Protein AF-A0A8J8PD06-F1 (afdb_monomer)

Foldseek 3Di:
DDPVVVVVVVVVVVVVVVVVVPPDPPLPPPDDPPDDQPPVCVVVVVVLSVVLVVLLVVLVVQLVVLLVVLVVLCPDDDPVSVVVSVVSNVVSVVSSVVSVVVSVVSSVVVVVVVVVSD

Organism: NCBI:txid2487750

Nearest PDB structures (foldseek):
  7o40-assembly1_F  TM=6.105E-01  e=8.587E+00  Synechocystis sp. PCC 6803 substr. Kazusa
  3fav-assembly2_D  TM=5.015E-01  e=6.349E+00  Mycobacterium tuberculosis H37Rv

Secondary structure (DSSP, 8-state):
--HHHHHHHHHHHHHHHHHHTT---S-------SS---TTTHHHHHHHHHHHHHHHHHHHHHHHHHHHHHHHHHHSSSHHHHHHHHHHHHHHHHHHHHHHHHHHHHHHHHHHHHHH--

Mean predicted aligned error: 15.0 Å

Radius of gyration: 20.74 Å; Cα contacts (8 Å, |Δi|>4): 48; chains: 1; bounding box: 44×28×62 Å

Solvent-accessible surface area (backbone atoms only — not comparable to full-atom values): 6815 Å² total; per-residue (Å²): 134,69,71,71,56,59,59,54,53,63,59,48,53,61,54,54,56,54,54,63,73,66,69,63,78,93,78,79,82,90,75,76,77,96,57,86,66,61,78,89,50,49,67,59,55,52,49,52,50,53,52,49,53,50,50,51,56,50,43,53,52,53,38,51,53,42,47,50,55,18,47,53,32,54,68,45,91,48,73,68,41,38,56,49,13,54,51,46,38,52,53,39,50,54,51,38,54,52,53,60,51,49,54,58,52,53,52,52,51,50,51,52,52,51,61,67,68,94

InterPro domains:
  IPR043993 Type IV secretion system pilin [PF18895] (46-109)

pLDDT: mean 70.3, std 15.75, range [40.47, 92.25]

Structure (mmCIF, N/CA/C/O backbone):
data_AF-A0A8J8PD06-F1
#
_entry.id   AF-A0A8J8PD06-F1
#
loop_
_atom_site.group_PDB
_atom_site.id
_atom_site.type_symbol
_atom_site.label_atom_id
_atom_site.label_alt_id
_atom_site.label_comp_id
_atom_site.label_asym_id
_atom_site.label_entity_id
_atom_site.label_seq_id
_atom_site.pdbx_PDB_ins_code
_atom_site.Cartn_x
_atom_site.Cartn_y
_atom_site.Cartn_z
_atom_site.occupancy
_atom_site.B_iso_or_equiv
_atom_site.auth_seq_id
_atom_site.auth_comp_id
_atom_site.auth_asym_id
_atom_site.auth_atom_id
_atom_site.pdbx_PDB_model_num
ATOM 1 N N . MET A 1 1 ? -16.470 -12.451 35.333 1.00 48.00 1 MET A N 1
ATOM 2 C CA . MET A 1 1 ? -15.618 -11.792 34.315 1.00 48.00 1 MET A CA 1
ATOM 3 C C . MET A 1 1 ? -15.665 -12.631 33.037 1.00 48.00 1 MET A C 1
ATOM 5 O O . MET A 1 1 ? -15.696 -13.848 33.126 1.00 48.00 1 MET A O 1
ATOM 9 N N . SER A 1 2 ? -15.891 -11.996 31.888 1.00 48.22 2 SER A N 1
ATOM 10 C CA . SER A 1 2 ? -16.771 -12.491 30.814 1.00 48.22 2 SER A CA 1
ATOM 11 C C . SER A 1 2 ? -16.150 -13.523 29.849 1.00 48.22 2 SER A C 1
ATOM 13 O O . SER A 1 2 ? -15.315 -13.181 29.014 1.00 48.22 2 SER A O 1
ATOM 15 N N . SER A 1 3 ? -16.665 -14.762 29.877 1.00 52.22 3 SER A N 1
ATOM 16 C CA . SER A 1 3 ? -16.400 -15.866 28.923 1.00 52.22 3 SER A CA 1
ATOM 17 C C . SER A 1 3 ? -16.537 -15.463 27.438 1.00 52.22 3 SER A C 1
ATOM 19 O O . SER A 1 3 ? -15.890 -16.033 26.557 1.00 52.22 3 SER A O 1
ATOM 21 N N . LYS A 1 4 ? -17.319 -14.412 27.148 1.00 52.03 4 LYS A N 1
ATOM 22 C CA . LYS A 1 4 ? -17.542 -13.887 25.791 1.00 52.03 4 LYS A CA 1
ATOM 23 C C . LYS A 1 4 ? -16.282 -13.279 25.156 1.00 52.03 4 LYS A C 1
ATOM 25 O O . LYS A 1 4 ? -16.177 -13.274 23.932 1.00 52.03 4 LYS A O 1
ATOM 30 N N . ILE A 1 5 ? -15.335 -12.788 25.960 1.00 57.78 5 ILE A N 1
ATOM 31 C CA . ILE A 1 5 ? -14.092 -12.159 25.476 1.00 57.78 5 ILE A CA 1
ATOM 32 C C . ILE A 1 5 ? -13.104 -13.235 25.007 1.00 57.78 5 ILE A C 1
ATOM 34 O O . ILE A 1 5 ? -12.550 -13.129 23.917 1.00 57.78 5 ILE A O 1
ATOM 38 N N . VAL A 1 6 ? -12.977 -14.328 25.766 1.00 54.78 6 VAL A N 1
ATOM 39 C CA . VAL A 1 6 ? -12.070 -15.448 25.454 1.00 54.78 6 VAL A CA 1
ATOM 40 C C . VAL A 1 6 ? -12.454 -16.127 24.134 1.00 54.78 6 VAL A C 1
ATOM 42 O O . VAL A 1 6 ? -11.587 -16.417 23.313 1.00 54.78 6 VAL A O 1
ATOM 45 N N . ARG A 1 7 ? -13.760 -16.290 23.864 1.00 52.84 7 ARG A N 1
ATOM 46 C CA . ARG A 1 7 ? -14.245 -16.850 22.589 1.00 52.84 7 ARG A CA 1
ATOM 47 C C . ARG A 1 7 ? -13.913 -15.985 21.370 1.00 52.84 7 ARG A C 1
ATOM 49 O O . ARG A 1 7 ? -13.621 -16.544 20.322 1.00 52.84 7 ARG A O 1
ATOM 56 N N . ARG A 1 8 ? -13.935 -14.649 21.489 1.00 52.84 8 ARG A N 1
ATOM 57 C CA . ARG A 1 8 ? -13.611 -13.747 20.363 1.00 52.84 8 ARG A CA 1
ATOM 58 C C . ARG A 1 8 ? -12.113 -13.697 20.064 1.00 52.84 8 ARG A C 1
ATOM 60 O O . ARG A 1 8 ? -11.730 -13.608 18.901 1.00 52.84 8 ARG A O 1
ATOM 67 N N . VAL A 1 9 ? -11.274 -13.795 21.096 1.00 54.09 9 VAL A N 1
ATOM 68 C CA . VAL A 1 9 ? -9.811 -13.857 20.939 1.00 54.09 9 VAL A CA 1
ATOM 69 C C . VAL A 1 9 ? -9.391 -15.187 20.299 1.00 54.09 9 VAL A C 1
ATOM 71 O O . VAL A 1 9 ? -8.572 -15.192 19.382 1.00 54.09 9 VAL A O 1
ATOM 74 N N . ALA A 1 10 ? -10.026 -16.297 20.692 1.00 53.28 10 ALA A N 1
ATOM 75 C CA . ALA A 1 10 ? -9.758 -17.618 20.122 1.00 53.28 10 ALA A CA 1
ATOM 76 C C . ALA A 1 10 ? -10.119 -17.731 18.629 1.00 53.28 10 ALA A C 1
ATOM 78 O O . ALA A 1 10 ? -9.475 -18.490 17.917 1.00 53.28 10 ALA A O 1
ATOM 79 N N . THR A 1 11 ? -11.099 -16.967 18.129 1.00 55.00 11 THR A N 1
ATOM 80 C CA . THR A 1 11 ? -11.441 -16.934 16.691 1.00 55.00 11 THR A CA 1
ATOM 81 C C . THR A 1 11 ? -10.579 -15.973 15.871 1.00 55.00 11 THR A C 1
ATOM 83 O O . THR A 1 11 ? -10.434 -16.167 14.669 1.00 55.00 11 THR A O 1
ATOM 86 N N . LEU A 1 12 ? -9.984 -14.949 16.495 1.00 53.16 12 LEU A N 1
ATOM 87 C CA . LEU A 1 12 ? -9.071 -14.016 15.818 1.00 53.16 12 LEU A CA 1
ATOM 88 C C . LEU A 1 12 ? -7.666 -14.605 15.633 1.00 53.16 12 LEU A C 1
ATOM 90 O O . LEU A 1 12 ? -6.998 -14.299 14.649 1.00 53.16 12 LEU A O 1
ATOM 94 N N . SER A 1 13 ? -7.238 -15.482 16.543 1.00 53.69 13 SER A N 1
ATOM 95 C CA . SER A 1 13 ? -5.926 -16.134 16.488 1.00 53.69 13 SER A CA 1
ATOM 96 C C . SER A 1 13 ? -5.699 -17.010 15.235 1.00 53.69 13 SER A C 1
ATOM 98 O O . SER A 1 13 ? -4.671 -16.816 14.584 1.00 53.69 13 SER A O 1
ATOM 100 N N . PRO A 1 14 ? -6.629 -17.888 14.792 1.00 56.16 14 PRO A N 1
ATOM 101 C CA . PRO A 1 14 ? -6.439 -18.649 13.555 1.00 56.16 14 PRO A CA 1
ATOM 102 C C . PRO A 1 14 ? -6.606 -17.786 12.295 1.00 56.16 14 PRO A C 1
ATOM 104 O O . PRO A 1 14 ? -5.989 -18.079 11.273 1.00 56.16 14 PRO A O 1
ATOM 107 N N . ALA A 1 15 ? -7.39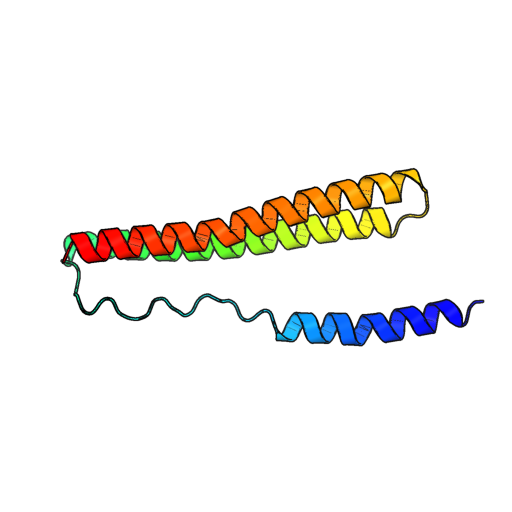6 -16.707 12.351 1.00 55.81 15 ALA A N 1
ATOM 108 C CA . ALA A 1 15 ? -7.555 -15.777 11.229 1.00 55.81 15 ALA A CA 1
ATOM 109 C C . ALA A 1 15 ? -6.267 -14.975 10.971 1.00 55.81 15 ALA A C 1
ATOM 111 O O . ALA A 1 15 ? -5.870 -14.777 9.828 1.00 55.81 15 ALA A O 1
ATOM 112 N N . LEU A 1 16 ? -5.564 -14.565 12.030 1.00 55.69 16 LEU A N 1
ATOM 113 C CA . LEU A 1 16 ? -4.293 -13.852 11.900 1.00 55.69 16 LEU A CA 1
ATOM 114 C C . LEU A 1 16 ? -3.152 -14.787 11.455 1.00 55.69 16 LEU A C 1
ATOM 116 O O . LEU A 1 16 ? -2.312 -14.392 10.649 1.00 55.69 1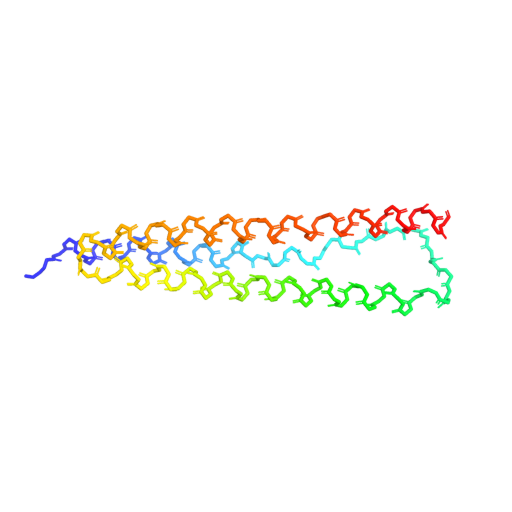6 LEU A O 1
ATOM 120 N N . ALA A 1 17 ? -3.166 -16.046 11.911 1.00 53.41 17 ALA A N 1
ATOM 121 C CA . ALA A 1 17 ? -2.208 -17.067 11.481 1.00 53.41 17 ALA A CA 1
ATOM 122 C C . ALA A 1 17 ? -2.387 -17.478 10.006 1.00 53.41 17 ALA A C 1
ATOM 124 O O . ALA A 1 17 ? -1.404 -17.738 9.317 1.00 53.41 17 ALA A O 1
ATOM 125 N N . SER A 1 18 ? -3.625 -17.491 9.498 1.00 53.78 18 SER A N 1
ATOM 126 C CA . SER A 1 18 ? -3.902 -17.784 8.083 1.00 53.78 18 SER A CA 1
ATOM 127 C C . SER A 1 18 ? -3.559 -16.617 7.153 1.00 53.78 18 SER A C 1
ATOM 129 O O . SER A 1 18 ? -3.107 -16.859 6.039 1.00 53.78 18 SER A O 1
ATOM 131 N N . VAL A 1 19 ? -3.667 -15.362 7.609 1.00 54.19 19 VAL A N 1
ATOM 132 C CA . VAL A 1 19 ? -3.225 -14.192 6.824 1.00 54.19 19 VAL A CA 1
ATOM 133 C C . VAL A 1 19 ? -1.699 -14.143 6.678 1.00 54.19 19 VAL A C 1
ATOM 135 O O . VAL A 1 19 ? -1.217 -13.796 5.603 1.00 54.19 19 VAL A O 1
ATOM 138 N N . LEU A 1 20 ? -0.925 -14.553 7.694 1.00 55.81 20 LEU A N 1
ATOM 139 C CA . LEU A 1 20 ? 0.543 -14.586 7.590 1.00 55.81 20 LEU A CA 1
ATOM 140 C C . LEU A 1 20 ? 1.065 -15.596 6.552 1.00 55.81 20 LEU A C 1
ATOM 142 O O . LEU A 1 20 ? 2.131 -15.375 5.987 1.00 55.81 20 LEU A O 1
ATOM 146 N N . LEU A 1 21 ? 0.325 -16.675 6.275 1.00 50.44 21 LEU A N 1
ATOM 147 C CA . LEU A 1 21 ? 0.732 -17.704 5.307 1.00 50.44 21 LEU A CA 1
ATOM 148 C C . LEU A 1 21 ? 0.451 -17.325 3.840 1.00 50.44 21 LEU A C 1
ATOM 150 O O . LEU A 1 21 ? 0.953 -17.997 2.943 1.00 50.44 21 LEU A O 1
ATOM 154 N N . ILE A 1 22 ? -0.324 -16.262 3.583 1.00 52.75 22 ILE A N 1
ATOM 155 C CA . ILE A 1 22 ? -0.699 -15.824 2.222 1.00 52.75 22 ILE A CA 1
ATOM 156 C C . ILE A 1 22 ? 0.136 -14.616 1.760 1.00 52.75 22 ILE A C 1
ATOM 158 O O . ILE A 1 22 ? 0.155 -14.297 0.574 1.00 52.75 22 ILE A O 1
ATOM 162 N N . VAL A 1 23 ? 0.899 -13.971 2.653 1.00 49.50 23 VAL A N 1
ATOM 163 C CA . VAL A 1 23 ? 1.877 -12.938 2.264 1.00 49.50 23 VAL A CA 1
ATOM 164 C C . VAL A 1 23 ? 3.140 -13.619 1.737 1.00 49.50 23 VAL A C 1
ATOM 166 O O . VAL A 1 23 ? 4.219 -13.539 2.319 1.00 49.50 23 VAL A O 1
ATOM 169 N N . GLN A 1 24 ? 3.011 -14.323 0.616 1.00 50.06 24 GLN A N 1
ATOM 170 C CA . GLN A 1 24 ? 4.163 -14.498 -0.252 1.00 50.06 24 GLN A CA 1
ATOM 171 C C . GLN A 1 24 ? 4.503 -13.108 -0.805 1.00 50.06 24 GLN A C 1
ATOM 173 O O . GLN A 1 24 ? 3.598 -12.409 -1.278 1.00 50.06 24 GLN A O 1
ATOM 178 N N . PRO A 1 25 ? 5.769 -12.664 -0.742 1.00 49.06 25 PRO A N 1
ATOM 179 C CA . PRO A 1 25 ? 6.166 -11.498 -1.499 1.00 49.06 25 PRO A CA 1
ATOM 180 C C . PRO A 1 25 ? 5.956 -11.874 -2.966 1.00 49.06 25 PRO A C 1
ATOM 182 O O . PRO A 1 25 ? 6.617 -12.771 -3.489 1.00 49.06 25 PRO A O 1
ATOM 185 N N . VAL A 1 26 ? 5.012 -11.215 -3.635 1.00 50.69 26 VAL A N 1
ATOM 186 C CA . VAL A 1 26 ? 4.936 -11.203 -5.100 1.00 50.69 26 VAL A CA 1
ATOM 187 C C . VAL A 1 26 ? 6.126 -10.369 -5.584 1.00 50.69 26 VAL A C 1
ATOM 189 O O . VAL A 1 26 ? 5.986 -9.230 -6.007 1.00 50.69 26 VAL A O 1
ATOM 192 N N . ALA A 1 27 ? 7.321 -10.920 -5.399 1.00 49.72 27 ALA A N 1
ATOM 193 C CA . ALA A 1 27 ? 8.614 -10.347 -5.750 1.00 49.72 27 ALA A CA 1
ATOM 194 C C . ALA A 1 27 ? 9.385 -11.287 -6.694 1.00 49.72 27 ALA A C 1
ATOM 196 O O . ALA A 1 27 ? 10.592 -11.172 -6.841 1.00 49.72 27 ALA A O 1
ATOM 197 N N . ALA A 1 28 ? 8.707 -12.250 -7.327 1.00 41.09 28 ALA A N 1
ATOM 198 C CA . ALA A 1 28 ? 9.365 -13.290 -8.117 1.00 41.09 28 ALA A CA 1
ATOM 199 C C . ALA A 1 28 ? 8.621 -13.618 -9.421 1.00 41.09 28 ALA A C 1
ATOM 201 O O . ALA A 1 28 ? 8.408 -14.782 -9.744 1.00 41.09 28 ALA A O 1
ATOM 202 N N . ALA A 1 29 ? 8.221 -12.596 -10.180 1.00 40.47 29 ALA A N 1
ATOM 203 C CA . ALA A 1 29 ? 7.750 -12.773 -11.558 1.00 40.47 29 ALA A CA 1
ATOM 204 C C . ALA A 1 29 ? 8.386 -11.755 -12.523 1.00 40.47 29 ALA A C 1
ATOM 206 O O . ALA A 1 29 ? 7.734 -11.247 -13.427 1.00 40.47 29 ALA A O 1
ATOM 207 N N . HIS A 1 30 ? 9.676 -11.463 -12.337 1.00 43.62 30 HIS A N 1
ATOM 208 C CA . HIS A 1 30 ? 10.506 -10.797 -13.344 1.00 43.62 30 HIS A CA 1
ATOM 209 C C . HIS A 1 30 ? 11.222 -11.879 -14.167 1.00 43.62 30 HIS A C 1
ATOM 211 O O . HIS A 1 30 ? 12.439 -12.024 -14.103 1.00 43.62 30 HIS A O 1
ATOM 217 N N . SER A 1 31 ? 10.464 -12.721 -14.868 1.00 46.81 31 SER A N 1
ATOM 218 C CA . SER A 1 31 ? 11.029 -13.753 -15.742 1.00 46.81 31 SER A CA 1
ATOM 219 C C . SER A 1 31 ? 10.871 -13.340 -17.201 1.00 46.81 31 SER A C 1
ATOM 221 O O . SER A 1 31 ? 9.754 -13.192 -17.688 1.00 46.81 31 SER A O 1
ATOM 223 N N . SER A 1 32 ? 12.030 -13.201 -17.852 1.00 46.69 32 SER A N 1
ATOM 224 C CA . SER A 1 32 ? 12.283 -13.348 -19.291 1.00 46.69 32 SER A CA 1
ATOM 225 C C . SER A 1 32 ? 11.543 -12.401 -20.242 1.00 46.69 32 SER A C 1
ATOM 227 O O . SER A 1 32 ? 10.567 -12.783 -20.882 1.00 46.69 32 SER A O 1
ATOM 229 N N . LEU A 1 33 ? 12.108 -11.207 -20.455 1.00 47.84 33 LEU A N 1
ATOM 230 C CA . LEU A 1 33 ? 12.282 -10.773 -21.841 1.00 47.84 33 LEU A CA 1
ATOM 231 C C . LEU A 1 33 ? 13.508 -11.529 -22.377 1.00 47.84 33 LEU A C 1
ATOM 233 O O . LEU A 1 33 ? 14.608 -11.348 -21.861 1.00 47.84 33 LEU A O 1
ATOM 237 N N . ASP A 1 34 ? 13.303 -12.399 -23.369 1.00 47.34 34 ASP A N 1
ATOM 238 C CA . ASP A 1 34 ? 14.321 -13.162 -24.121 1.00 47.34 34 ASP A CA 1
ATOM 239 C C . ASP A 1 34 ? 15.186 -12.252 -25.016 1.00 47.34 34 ASP A C 1
ATOM 241 O O . ASP A 1 34 ? 15.477 -12.539 -26.177 1.00 47.34 34 ASP A O 1
ATOM 245 N N . CYS A 1 35 ? 15.573 -11.089 -24.505 1.00 57.41 35 CYS A N 1
ATOM 246 C CA . CYS A 1 35 ? 16.411 -10.150 -25.217 1.00 57.41 35 CYS A CA 1
ATOM 247 C C . CYS A 1 35 ? 17.424 -9.577 -24.231 1.00 57.41 35 CYS A C 1
ATOM 249 O O . CYS A 1 35 ? 17.068 -8.900 -23.269 1.00 57.41 35 CYS A O 1
ATOM 251 N N . THR A 1 36 ? 18.695 -9.903 -24.449 1.00 57.19 36 THR A N 1
ATOM 252 C CA . THR A 1 36 ? 19.828 -9.359 -23.701 1.00 57.19 36 THR A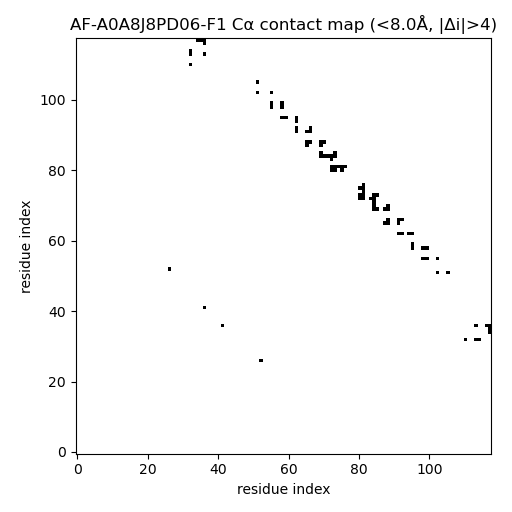 CA 1
ATOM 253 C C . THR A 1 36 ? 19.962 -7.869 -24.016 1.00 57.19 36 THR A C 1
ATOM 255 O O . THR A 1 36 ? 20.366 -7.543 -25.136 1.00 57.19 36 THR A O 1
ATOM 258 N N . PRO A 1 37 ? 19.639 -6.954 -23.080 1.00 56.31 37 PRO A N 1
ATOM 259 C CA . PRO A 1 37 ? 19.893 -5.538 -23.290 1.00 56.31 37 PRO A CA 1
ATOM 260 C C . PRO A 1 37 ? 21.408 -5.310 -23.437 1.00 56.31 37 PRO A C 1
ATOM 262 O O . PRO A 1 37 ? 22.192 -6.013 -22.795 1.00 56.31 37 PRO A O 1
ATOM 265 N N . PRO A 1 38 ? 21.845 -4.335 -24.251 1.00 58.56 38 PRO A N 1
ATOM 266 C CA . PRO A 1 38 ? 23.262 -4.030 -24.423 1.00 58.56 38 PRO A CA 1
ATOM 267 C C . PRO A 1 38 ? 23.923 -3.691 -23.075 1.00 58.56 38 PRO A C 1
ATOM 269 O O . PRO A 1 38 ? 23.356 -2.952 -22.263 1.00 58.56 38 PRO A O 1
ATOM 272 N N . ASP A 1 39 ? 25.139 -4.207 -22.851 1.00 58.97 39 ASP A N 1
ATOM 273 C CA . ASP A 1 39 ? 25.866 -4.186 -21.564 1.00 58.97 39 ASP A CA 1
ATOM 274 C C . ASP A 1 39 ? 25.996 -2.792 -20.926 1.00 58.97 39 ASP A C 1
ATOM 276 O O . ASP A 1 39 ? 26.129 -2.655 -19.709 1.00 58.97 39 ASP A O 1
ATOM 280 N N . SER A 1 40 ? 25.901 -1.736 -21.734 1.00 61.25 40 SER A N 1
ATOM 281 C CA . SER A 1 40 ? 25.950 -0.339 -21.298 1.00 61.25 40 SER A CA 1
ATOM 282 C C . SER A 1 40 ? 24.737 0.103 -20.465 1.00 61.25 40 SER A C 1
ATOM 284 O O . SER A 1 40 ? 24.851 1.064 -19.705 1.00 61.25 40 SER A O 1
ATOM 286 N N . LEU A 1 41 ? 23.582 -0.565 -20.587 1.00 62.09 41 LEU A N 1
ATOM 287 C CA . LEU A 1 41 ? 22.355 -0.240 -19.839 1.00 62.09 41 LEU A CA 1
ATOM 288 C C . LEU A 1 41 ? 22.091 -1.188 -18.660 1.00 62.09 41 LEU A C 1
ATOM 290 O O . LEU A 1 41 ? 21.333 -0.839 -17.755 1.00 62.09 41 LEU A O 1
ATOM 294 N N . SER A 1 42 ? 22.772 -2.336 -18.612 1.00 67.19 42 SER A N 1
ATOM 295 C CA . SER A 1 42 ? 22.682 -3.327 -17.531 1.00 67.19 42 SER A CA 1
ATOM 296 C C . SER A 1 42 ? 22.762 -2.743 -16.101 1.00 67.19 42 SER A C 1
ATOM 298 O O . SER A 1 42 ? 21.890 -3.061 -15.286 1.00 67.19 42 SER A O 1
ATOM 300 N N . PRO A 1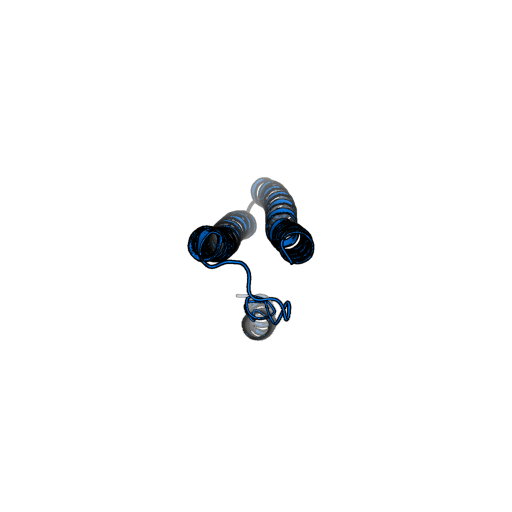 43 ? 23.697 -1.825 -15.760 1.00 72.88 43 PRO A N 1
ATOM 301 C CA . PRO A 1 43 ? 23.747 -1.258 -14.408 1.00 72.88 43 PRO A CA 1
ATOM 302 C C . PRO A 1 43 ? 22.527 -0.388 -14.072 1.00 72.88 43 PRO A C 1
ATOM 304 O O . PRO A 1 43 ? 22.107 -0.342 -12.918 1.00 72.88 43 PRO A O 1
ATOM 307 N N . LEU A 1 44 ? 21.925 0.271 -15.066 1.00 70.44 44 LEU A N 1
ATOM 308 C CA . LEU A 1 44 ? 20.753 1.124 -14.872 1.00 70.44 44 LEU A CA 1
ATOM 309 C C . LEU A 1 44 ? 19.494 0.292 -14.595 1.00 70.44 44 LEU A C 1
ATOM 311 O O . LEU A 1 44 ? 18.726 0.627 -13.694 1.00 70.44 44 LEU A O 1
ATOM 315 N N . ILE A 1 45 ? 19.311 -0.817 -15.323 1.00 73.56 45 ILE A N 1
ATOM 316 C CA . ILE A 1 45 ? 18.210 -1.763 -15.081 1.00 73.56 45 ILE A CA 1
ATOM 317 C C . ILE A 1 45 ? 18.358 -2.413 -13.699 1.00 73.56 45 ILE A C 1
ATOM 319 O O . ILE A 1 45 ? 17.375 -2.537 -12.970 1.00 73.56 45 ILE A O 1
ATOM 323 N N . ASN A 1 46 ? 19.580 -2.779 -13.307 1.00 75.44 46 ASN A N 1
ATOM 324 C CA . ASN A 1 46 ? 19.838 -3.416 -12.016 1.00 75.44 46 ASN A CA 1
ATOM 325 C C . ASN A 1 46 ? 19.576 -2.459 -10.836 1.00 75.44 46 ASN A C 1
ATOM 327 O O . ASN A 1 46 ? 18.930 -2.827 -9.853 1.00 75.44 46 ASN A O 1
ATOM 331 N N . LEU A 1 47 ? 19.972 -1.187 -10.973 1.00 77.88 47 LEU A N 1
ATOM 332 C CA . LEU A 1 47 ? 19.598 -0.138 -10.020 1.00 77.88 47 LEU A CA 1
ATOM 333 C C . LEU A 1 47 ? 18.079 0.016 -9.928 1.00 77.88 47 LEU A C 1
ATOM 335 O O . LEU A 1 47 ? 17.540 0.068 -8.825 1.00 77.88 47 LEU A O 1
ATOM 339 N N . LEU A 1 48 ? 17.382 0.060 -11.066 1.00 75.56 48 LEU A N 1
ATOM 340 C CA . LEU A 1 48 ? 15.931 0.234 -11.103 1.00 75.56 48 LEU A CA 1
ATOM 341 C C . LEU A 1 48 ? 15.188 -0.944 -10.454 1.00 75.56 48 LEU A C 1
ATOM 343 O O . LEU A 1 48 ? 14.198 -0.731 -9.755 1.00 75.56 48 LEU A O 1
ATOM 347 N N . HIS A 1 49 ? 15.703 -2.164 -10.620 1.00 75.31 49 HIS A N 1
ATOM 348 C CA . HIS A 1 49 ? 15.205 -3.357 -9.937 1.00 75.31 49 HIS A CA 1
ATOM 349 C C . HIS A 1 49 ? 15.386 -3.253 -8.416 1.00 75.31 49 HIS A C 1
ATOM 351 O O . HIS A 1 49 ? 14.423 -3.400 -7.665 1.00 75.31 49 HIS A O 1
ATOM 357 N N . SER A 1 50 ? 16.591 -2.905 -7.957 1.00 80.12 50 SER A N 1
ATOM 358 C CA . SER A 1 50 ? 16.882 -2.740 -6.527 1.00 80.12 50 SER A CA 1
ATOM 359 C C . SER A 1 50 ? 16.066 -1.607 -5.882 1.00 80.12 50 SER A C 1
ATOM 361 O O . SER A 1 50 ? 15.558 -1.750 -4.770 1.00 80.12 50 SER A O 1
ATOM 363 N N . LEU A 1 51 ? 15.864 -0.494 -6.597 1.00 80.44 51 LEU A N 1
ATOM 364 C CA . LEU A 1 51 ? 14.982 0.604 -6.185 1.00 80.44 51 LEU A CA 1
ATOM 365 C C . LEU A 1 51 ? 13.516 0.154 -6.085 1.00 80.44 51 LEU A C 1
ATOM 367 O O . LEU A 1 51 ? 12.819 0.567 -5.156 1.00 80.44 51 LEU A O 1
ATOM 371 N N . GLY A 1 52 ? 13.057 -0.701 -7.003 1.00 79.31 52 GLY A N 1
ATOM 372 C CA . GLY A 1 52 ? 11.723 -1.304 -6.962 1.00 79.31 52 GLY A CA 1
ATOM 373 C C . GLY A 1 52 ? 11.521 -2.196 -5.735 1.00 79.31 52 GLY A C 1
ATOM 374 O O . GLY A 1 52 ? 10.536 -2.037 -5.010 1.00 79.31 52 GLY A O 1
ATOM 375 N N . GLU A 1 53 ? 12.482 -3.075 -5.444 1.00 79.81 53 GLU A N 1
ATOM 376 C CA . GLU A 1 53 ? 12.466 -3.918 -4.241 1.00 79.81 53 GLU A CA 1
ATOM 377 C C . GLU A 1 53 ? 12.475 -3.082 -2.955 1.00 79.81 53 GLU A C 1
ATOM 379 O O . GLU A 1 53 ? 11.684 -3.328 -2.038 1.00 79.81 53 GLU A O 1
ATOM 384 N N . LEU A 1 54 ? 13.321 -2.049 -2.899 1.00 82.88 54 LEU A N 1
ATOM 385 C CA . LEU A 1 54 ? 13.400 -1.151 -1.751 1.00 82.88 54 LEU A CA 1
ATOM 386 C C . LEU A 1 54 ? 12.085 -0.388 -1.543 1.00 82.88 54 LEU A C 1
ATOM 388 O O . LEU A 1 54 ? 11.615 -0.267 -0.410 1.00 82.88 54 LEU A O 1
ATOM 392 N N . ALA A 1 55 ? 11.461 0.089 -2.623 1.00 81.25 55 ALA A N 1
ATOM 393 C CA . ALA A 1 55 ? 10.171 0.769 -2.572 1.00 81.25 55 ALA A CA 1
ATOM 394 C C . ALA A 1 55 ? 9.044 -0.168 -2.110 1.00 81.25 55 ALA A C 1
ATOM 396 O O . ALA A 1 55 ? 8.191 0.246 -1.322 1.00 81.25 55 ALA A O 1
ATOM 397 N N . PHE A 1 56 ? 9.057 -1.435 -2.534 1.00 81.94 56 PHE A N 1
ATOM 398 C CA . PHE A 1 56 ? 8.103 -2.436 -2.059 1.00 81.94 56 PHE A CA 1
ATOM 399 C C . PHE A 1 56 ? 8.267 -2.698 -0.556 1.00 81.94 56 PHE A C 1
ATOM 401 O O . PHE A 1 56 ? 7.291 -2.647 0.198 1.00 81.94 56 PHE A O 1
ATOM 408 N N . LEU A 1 57 ? 9.503 -2.892 -0.092 1.00 86.12 57 LEU A N 1
ATOM 409 C CA . LEU A 1 57 ? 9.805 -3.117 1.323 1.00 86.12 57 LEU A CA 1
ATOM 410 C C . LEU A 1 57 ? 9.434 -1.900 2.193 1.00 86.12 57 LEU A C 1
ATOM 412 O O . LEU A 1 57 ? 8.845 -2.037 3.272 1.00 86.12 57 LEU A O 1
ATOM 416 N N . ALA A 1 58 ? 9.709 -0.692 1.699 1.00 84.94 58 ALA A N 1
ATOM 417 C CA . ALA A 1 58 ? 9.291 0.556 2.329 1.00 84.94 58 ALA A CA 1
ATOM 418 C C . ALA A 1 58 ? 7.756 0.689 2.369 1.00 84.94 58 ALA A C 1
ATOM 420 O O . ALA A 1 58 ? 7.192 1.036 3.405 1.00 84.94 58 ALA A O 1
ATOM 421 N N . GLY A 1 59 ? 7.057 0.347 1.285 1.00 84.31 59 GLY A N 1
ATOM 422 C CA . GLY A 1 59 ? 5.594 0.389 1.224 1.00 84.31 59 GLY A CA 1
ATOM 423 C C . GLY A 1 59 ? 4.929 -0.548 2.236 1.00 84.31 59 GLY A C 1
ATOM 424 O O . GLY A 1 59 ? 4.012 -0.138 2.954 1.00 84.31 59 GLY A O 1
ATOM 425 N N . VAL A 1 60 ? 5.428 -1.782 2.360 1.00 86.44 60 VAL A N 1
ATOM 426 C CA . VAL A 1 60 ? 4.926 -2.761 3.341 1.00 86.44 60 VAL A CA 1
ATOM 427 C C . VAL A 1 60 ? 5.200 -2.299 4.778 1.00 86.44 60 VAL A C 1
ATOM 429 O O . VAL A 1 60 ? 4.316 -2.384 5.635 1.00 86.44 60 VAL A O 1
ATOM 432 N N . SER A 1 61 ? 6.387 -1.755 5.062 1.00 89.06 61 SER A N 1
ATOM 433 C CA . SER A 1 61 ? 6.712 -1.260 6.409 1.00 89.06 61 SER A CA 1
ATOM 434 C C . SER A 1 61 ? 5.871 -0.039 6.813 1.00 89.06 61 SER A C 1
ATOM 436 O O . SER A 1 61 ? 5.329 -0.007 7.918 1.00 89.06 61 SER A O 1
ATOM 438 N N . ILE A 1 62 ? 5.644 0.918 5.909 1.00 89.38 62 ILE A N 1
ATOM 439 C CA . ILE A 1 62 ? 4.753 2.062 6.167 1.00 89.38 62 ILE A CA 1
ATOM 440 C C . ILE A 1 62 ? 3.307 1.588 6.378 1.00 89.38 62 ILE A C 1
ATOM 442 O O . ILE A 1 62 ? 2.622 2.065 7.287 1.00 89.38 62 ILE A O 1
ATOM 446 N N . GLY A 1 63 ? 2.850 0.611 5.590 1.00 88.38 63 GLY A N 1
ATOM 447 C CA . GLY A 1 63 ? 1.527 0.013 5.746 1.00 88.38 63 GLY A CA 1
ATOM 448 C C . GLY A 1 63 ? 1.328 -0.651 7.107 1.00 88.38 63 GLY A C 1
ATOM 449 O O . GLY A 1 63 ? 0.326 -0.392 7.775 1.00 88.38 63 GLY A O 1
ATOM 450 N N . THR A 1 64 ? 2.292 -1.460 7.556 1.00 90.06 64 THR A N 1
ATOM 451 C CA . THR A 1 64 ? 2.209 -2.134 8.863 1.00 90.06 64 THR A CA 1
ATOM 452 C C . THR A 1 64 ? 2.172 -1.135 10.017 1.00 90.06 64 THR A C 1
ATOM 454 O O . THR A 1 64 ? 1.310 -1.261 10.886 1.00 90.06 64 THR A O 1
ATOM 457 N N . ILE A 1 65 ? 3.006 -0.090 9.996 1.00 92.19 65 ILE A N 1
ATOM 458 C CA . ILE A 1 65 ? 2.989 0.977 11.012 1.00 92.19 65 ILE A CA 1
ATOM 459 C C . ILE A 1 65 ? 1.652 1.733 10.996 1.00 92.19 65 ILE A C 1
ATOM 461 O O . ILE A 1 65 ? 1.063 1.983 12.054 1.00 92.19 65 I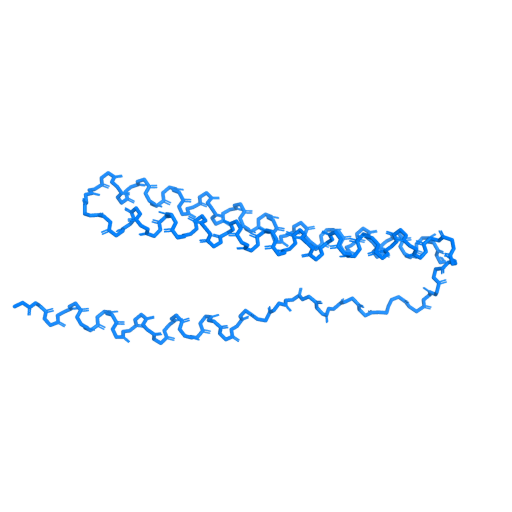LE A O 1
ATOM 465 N N . GLY A 1 66 ? 1.126 2.059 9.812 1.00 89.25 66 GLY A N 1
ATOM 466 C CA . GLY A 1 66 ? -0.167 2.731 9.671 1.00 89.25 66 GLY A CA 1
ATOM 467 C C . GLY A 1 66 ? -1.323 1.904 10.245 1.00 89.25 66 GLY A C 1
ATOM 468 O O . GLY A 1 66 ? -2.150 2.424 11.001 1.00 89.25 66 GLY A O 1
ATOM 469 N N . PHE A 1 67 ? -1.353 0.601 9.952 1.00 88.81 67 PHE A N 1
ATOM 470 C CA . PHE A 1 67 ? -2.366 -0.312 10.486 1.00 88.81 67 PHE A CA 1
ATOM 471 C C . PHE A 1 67 ? -2.224 -0.535 11.989 1.00 88.81 67 PHE A C 1
ATOM 473 O O . PHE A 1 67 ? -3.234 -0.608 12.688 1.00 88.81 67 PHE A O 1
ATOM 480 N N . LEU A 1 68 ? -0.996 -0.588 12.501 1.00 92.25 68 LEU A N 1
ATOM 481 C CA . LEU A 1 68 ? -0.727 -0.737 13.928 1.00 92.25 68 LEU A CA 1
ATOM 482 C C . LEU A 1 68 ? -1.207 0.497 14.701 1.00 92.25 68 LEU A C 1
ATOM 484 O O . LEU A 1 68 ? -1.892 0.368 15.715 1.00 92.25 68 LEU A O 1
ATOM 488 N N . THR A 1 69 ? -0.966 1.692 14.157 1.00 88.56 69 THR A N 1
ATOM 489 C CA . THR A 1 69 ? -1.461 2.954 14.727 1.00 88.56 69 THR A CA 1
ATOM 490 C C . THR A 1 69 ? -2.993 2.998 14.736 1.00 88.56 69 THR A C 1
ATOM 492 O O . THR A 1 69 ? -3.604 3.325 15.755 1.00 88.56 69 THR A O 1
ATOM 495 N N . ALA A 1 70 ? -3.641 2.605 13.633 1.00 87.88 70 ALA A N 1
ATOM 496 C CA . ALA A 1 70 ? -5.100 2.515 13.560 1.00 87.88 70 ALA A CA 1
ATOM 497 C C . ALA A 1 70 ? -5.677 1.469 14.533 1.00 87.88 70 ALA A C 1
ATOM 499 O O . ALA A 1 70 ? -6.715 1.710 15.152 1.00 87.88 70 ALA A O 1
ATOM 500 N N . GLY A 1 71 ? -4.989 0.336 14.696 1.00 87.00 71 GLY A N 1
ATOM 501 C CA . GLY A 1 71 ? -5.340 -0.723 15.639 1.00 87.00 71 GLY A CA 1
ATOM 502 C C . GLY A 1 71 ? -5.303 -0.247 17.090 1.00 87.00 71 GLY A C 1
ATOM 503 O O . GLY A 1 71 ? -6.255 -0.495 17.828 1.00 87.00 71 GLY A O 1
ATOM 504 N N . ILE A 1 72 ? -4.273 0.512 17.479 1.00 89.31 72 ILE A N 1
ATOM 505 C CA . ILE A 1 72 ? -4.178 1.113 18.820 1.00 89.31 72 ILE A CA 1
ATOM 506 C C . ILE A 1 72 ? -5.357 2.064 19.070 1.00 89.31 72 ILE A C 1
ATOM 508 O O . ILE A 1 72 ? -6.019 1.957 20.102 1.00 89.31 72 ILE A O 1
ATOM 512 N N . PHE A 1 73 ? -5.688 2.936 18.112 1.00 86.50 73 PHE A N 1
ATOM 513 C CA . PHE A 1 73 ? -6.841 3.840 18.236 1.00 86.50 73 PHE A CA 1
ATOM 514 C C . PHE A 1 73 ? -8.186 3.111 18.354 1.00 86.50 73 PHE A C 1
ATOM 516 O O . PHE A 1 73 ? -9.106 3.628 18.982 1.00 86.50 73 PHE A O 1
ATOM 523 N N . LEU A 1 74 ? -8.305 1.920 17.765 1.00 84.81 74 LEU A N 1
ATOM 524 C CA . LEU A 1 74 ? -9.496 1.073 17.868 1.00 84.81 74 LEU A CA 1
A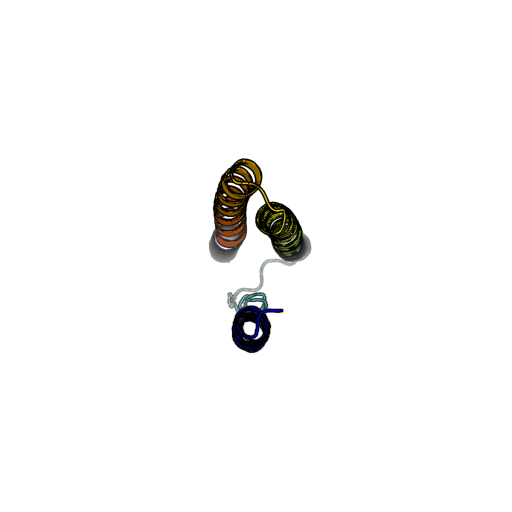TOM 525 C C . LEU A 1 74 ? -9.561 0.306 19.199 1.00 84.81 74 LEU A C 1
ATOM 527 O O . LEU A 1 74 ? -10.649 -0.060 19.642 1.00 84.81 74 LEU A O 1
ATOM 531 N N . MET A 1 75 ? -8.410 0.048 19.822 1.00 84.00 75 MET A N 1
ATOM 532 C CA . MET A 1 75 ? -8.299 -0.681 21.084 1.00 84.00 75 MET A CA 1
ATOM 533 C C . MET A 1 75 ? -8.522 0.221 22.308 1.00 84.00 75 MET A C 1
ATOM 535 O O . MET A 1 75 ? -8.939 -0.276 23.355 1.00 84.00 75 MET A O 1
ATOM 539 N N . LEU A 1 76 ? -8.294 1.537 22.185 1.00 86.81 76 LEU A N 1
ATOM 540 C CA . LEU A 1 76 ? -8.632 2.491 23.241 1.00 86.81 76 LEU A CA 1
ATOM 541 C C . LEU A 1 76 ? -10.160 2.628 23.407 1.00 86.81 76 LEU A C 1
ATOM 543 O O . LEU A 1 76 ? -10.870 2.865 22.427 1.00 86.81 76 LEU A O 1
ATOM 547 N N . PRO A 1 77 ? -10.684 2.541 24.644 1.00 72.62 77 PRO A N 1
ATOM 548 C CA . PRO A 1 77 ? -12.098 2.762 24.903 1.00 72.62 77 PRO A CA 1
ATOM 549 C C . PRO A 1 77 ? -12.459 4.245 24.726 1.00 72.62 77 PRO A C 1
ATOM 551 O O . PRO A 1 77 ? -11.857 5.127 25.334 1.00 72.62 77 PRO A O 1
ATOM 554 N N . GLY A 1 78 ? -13.475 4.515 23.907 1.00 81.81 78 GLY A N 1
ATOM 555 C CA . GLY A 1 78 ? -14.076 5.839 23.730 1.00 81.81 78 GLY A CA 1
ATOM 556 C C . GLY A 1 78 ? -14.567 6.052 22.301 1.00 81.81 78 GLY A C 1
ATOM 557 O O . GLY A 1 78 ? -13.842 5.786 21.344 1.00 81.81 78 GLY A O 1
ATOM 558 N N . GLU A 1 79 ? -15.802 6.535 22.156 1.00 82.06 79 GLU A N 1
ATOM 559 C CA . GLU A 1 79 ? -16.492 6.631 20.862 1.00 82.06 79 GLU A CA 1
ATOM 560 C C . GLU A 1 79 ? -15.706 7.463 19.834 1.00 82.06 79 GLU A C 1
ATOM 562 O O . GLU A 1 79 ? -15.549 7.049 18.679 1.00 82.06 79 GLU A O 1
ATOM 567 N N . ASP A 1 80 ? -15.107 8.571 20.276 1.00 84.25 80 ASP A N 1
ATOM 568 C CA . ASP A 1 80 ? -14.289 9.444 19.434 1.00 84.25 80 ASP A CA 1
ATOM 569 C C . ASP A 1 80 ? -12.991 8.782 18.955 1.00 84.25 80 ASP A C 1
ATOM 571 O O . ASP A 1 80 ? -12.598 8.969 17.799 1.00 84.25 80 ASP A O 1
ATOM 575 N N . TRP A 1 81 ? -12.350 7.964 19.796 1.00 82.38 81 TRP A N 1
ATOM 576 C CA . TRP A 1 81 ? -11.132 7.229 19.439 1.00 82.38 81 TRP A CA 1
ATOM 577 C C . TRP A 1 81 ? -11.430 6.142 18.411 1.00 82.38 81 TRP A C 1
ATOM 579 O O . TRP A 1 81 ? -10.738 6.057 17.397 1.00 82.38 81 TRP A O 1
ATOM 589 N N . THR A 1 82 ? -12.539 5.415 18.571 1.00 84.44 82 THR A N 1
ATOM 590 C CA . THR A 1 82 ? -13.020 4.468 17.553 1.00 84.44 82 THR A CA 1
ATOM 591 C C . THR A 1 82 ? -13.394 5.144 16.235 1.00 84.44 82 THR A C 1
ATOM 593 O O . THR A 1 82 ? -13.100 4.601 15.164 1.00 84.44 82 THR A O 1
ATOM 596 N N . ARG A 1 83 ? -14.022 6.330 16.270 1.00 86.19 83 ARG A N 1
ATOM 597 C CA . ARG A 1 83 ? -14.380 7.080 15.052 1.00 86.19 83 ARG A CA 1
ATOM 598 C C . ARG A 1 83 ? -13.129 7.544 14.307 1.00 86.19 83 ARG A C 1
ATOM 600 O O . ARG A 1 83 ? -13.047 7.384 13.088 1.00 86.19 83 ARG A O 1
ATOM 607 N N . ARG A 1 84 ? -12.130 8.046 15.039 1.00 85.69 84 ARG A N 1
ATOM 608 C CA . ARG A 1 84 ? -10.826 8.442 14.487 1.00 85.69 84 ARG A CA 1
ATOM 609 C C . ARG A 1 84 ? -10.032 7.243 13.968 1.00 85.69 84 ARG A C 1
ATOM 611 O O . ARG A 1 84 ? -9.535 7.303 12.848 1.00 85.69 84 ARG A O 1
ATOM 618 N N . GLY A 1 85 ? -9.993 6.137 14.711 1.00 83.75 85 GLY A N 1
ATOM 619 C CA . GLY A 1 85 ? -9.314 4.901 14.313 1.00 83.75 85 GLY A CA 1
ATOM 620 C C . GLY A 1 85 ? -9.852 4.323 13.003 1.00 83.75 85 GLY A C 1
ATOM 621 O O . GLY A 1 85 ? -9.071 3.963 12.125 1.00 83.75 85 GLY A O 1
ATOM 622 N N . LYS A 1 86 ? -11.179 4.331 12.804 1.00 86.31 86 LYS A N 1
ATOM 623 C CA . LYS A 1 86 ? -11.798 3.938 11.522 1.00 86.31 86 LYS A CA 1
ATOM 624 C C . LYS A 1 86 ? -11.386 4.847 10.359 1.00 86.31 86 LYS A C 1
ATOM 626 O O . LYS A 1 86 ? -11.149 4.351 9.259 1.00 86.31 86 LYS A O 1
ATOM 631 N N . GLY A 1 87 ? -11.290 6.157 10.593 1.00 88.88 87 GLY A N 1
ATOM 632 C CA . GLY A 1 87 ? -10.824 7.116 9.586 1.00 88.88 87 GLY A CA 1
ATOM 633 C C . GLY A 1 87 ? -9.369 6.872 9.181 1.00 88.88 87 GLY A C 1
ATOM 634 O O . GLY A 1 87 ? -9.066 6.780 7.992 1.00 88.88 87 GLY A O 1
ATOM 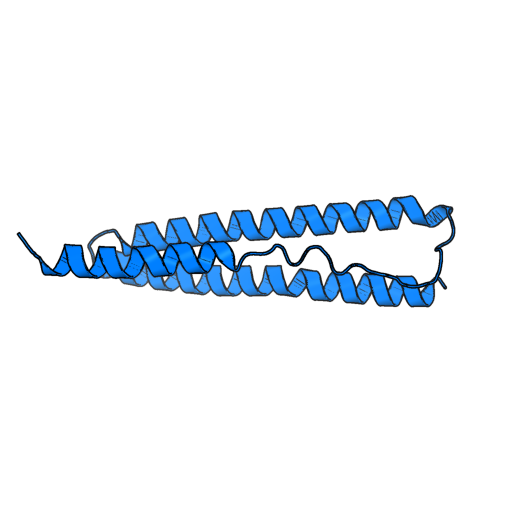635 N N . VAL A 1 88 ? -8.486 6.684 10.166 1.00 88.56 88 VAL A N 1
ATOM 636 C CA . VAL A 1 88 ? -7.066 6.381 9.928 1.00 88.56 88 VAL A CA 1
ATOM 637 C C . VAL A 1 88 ? -6.911 5.049 9.193 1.00 88.56 88 VAL A C 1
ATOM 639 O O . VAL A 1 88 ? -6.212 5.004 8.187 1.00 88.56 88 VAL A O 1
ATOM 642 N N . ALA A 1 89 ? -7.620 3.993 9.610 1.00 88.38 89 ALA A N 1
ATOM 643 C CA . ALA A 1 89 ? -7.577 2.690 8.940 1.00 88.38 89 ALA A CA 1
ATOM 644 C C . ALA A 1 89 ? -7.966 2.780 7.456 1.00 88.38 89 ALA A C 1
ATOM 646 O O . ALA A 1 89 ? -7.303 2.191 6.605 1.00 88.38 89 ALA A O 1
ATOM 647 N N . LYS A 1 90 ? -9.015 3.549 7.131 1.00 91.25 90 LYS A N 1
ATOM 648 C CA . LYS A 1 90 ? -9.466 3.740 5.747 1.00 91.25 90 LYS A CA 1
ATOM 649 C C . LYS A 1 90 ? -8.414 4.467 4.903 1.00 91.25 90 LYS A C 1
ATOM 651 O O . LYS A 1 90 ? -8.137 4.041 3.786 1.00 91.25 90 LYS A O 1
ATOM 656 N N . ASN A 1 91 ? -7.811 5.525 5.441 1.00 91.19 91 ASN A N 1
ATOM 657 C CA . ASN A 1 91 ? -6.783 6.288 4.732 1.00 91.19 91 ASN A CA 1
ATOM 658 C C . ASN A 1 91 ? -5.506 5.465 4.523 1.00 91.19 91 ASN A C 1
ATOM 660 O O . ASN A 1 91 ? -4.944 5.477 3.431 1.00 91.19 91 ASN A O 1
ATOM 664 N N . VAL A 1 92 ? -5.086 4.708 5.541 1.00 90.75 92 VAL A N 1
ATOM 665 C CA . VAL A 1 92 ? -3.937 3.798 5.443 1.00 90.75 92 VAL A CA 1
ATOM 666 C C . VAL A 1 92 ? -4.209 2.706 4.412 1.00 90.7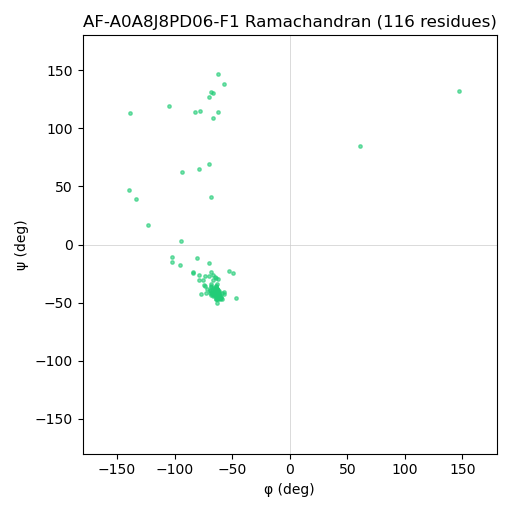5 92 VAL A C 1
ATOM 668 O O . VAL A 1 92 ? -3.358 2.462 3.566 1.00 90.75 92 VAL A O 1
ATOM 671 N N . PHE A 1 93 ? -5.396 2.095 4.413 1.00 89.12 93 PHE A N 1
ATOM 672 C CA . PHE A 1 93 ? -5.751 1.073 3.427 1.00 89.12 93 PHE A CA 1
ATOM 673 C C . PHE A 1 93 ? -5.672 1.608 1.992 1.00 89.12 93 PHE A C 1
ATOM 675 O O . PHE A 1 93 ? -5.048 0.982 1.141 1.00 89.12 93 PHE A O 1
ATOM 682 N N . ILE A 1 94 ? -6.238 2.792 1.733 1.00 90.88 94 ILE A N 1
ATOM 683 C CA . ILE A 1 94 ? -6.171 3.433 0.411 1.00 90.88 94 ILE A CA 1
ATOM 684 C C . ILE A 1 94 ? -4.713 3.707 0.016 1.00 90.88 94 ILE A C 1
ATOM 686 O O . ILE A 1 94 ? -4.315 3.385 -1.100 1.00 90.88 94 ILE A O 1
ATOM 690 N N . GLY A 1 95 ? -3.903 4.248 0.931 1.00 87.25 95 GLY A N 1
ATOM 691 C CA . GLY A 1 95 ? -2.488 4.525 0.676 1.00 87.25 95 GLY A CA 1
ATOM 692 C C . GLY A 1 95 ? -1.675 3.267 0.366 1.00 87.25 95 GLY A C 1
ATOM 693 O O . GLY A 1 95 ? -0.897 3.258 -0.584 1.00 87.25 95 GLY A O 1
ATOM 694 N N . VAL A 1 96 ? -1.892 2.183 1.116 1.00 87.56 96 VAL A N 1
ATOM 695 C CA . VAL A 1 96 ? -1.203 0.902 0.896 1.00 87.56 96 VAL A CA 1
ATOM 696 C C . VAL A 1 96 ? -1.599 0.289 -0.443 1.00 87.56 96 VAL A C 1
ATOM 698 O O . VAL A 1 96 ? -0.724 -0.154 -1.179 1.00 87.56 96 VAL A O 1
ATOM 701 N N . VAL A 1 97 ? -2.888 0.304 -0.798 1.00 87.50 97 VAL A N 1
ATOM 702 C CA . VAL A 1 97 ? -3.358 -0.204 -2.098 1.00 87.50 97 VAL A CA 1
ATOM 703 C C . VAL A 1 97 ? -2.741 0.590 -3.253 1.00 87.50 97 VAL A C 1
ATOM 705 O O . VAL A 1 97 ? -2.275 -0.011 -4.220 1.00 87.50 97 VAL A O 1
ATOM 708 N N . LEU A 1 98 ? -2.672 1.921 -3.138 1.00 86.44 98 LEU A N 1
ATOM 709 C CA . LEU A 1 98 ? -2.028 2.769 -4.144 1.00 86.44 98 LEU A CA 1
ATOM 710 C C . LEU A 1 98 ? -0.534 2.448 -4.288 1.00 86.44 98 LEU A C 1
ATOM 712 O O . LEU A 1 98 ? -0.064 2.245 -5.407 1.00 86.44 98 LEU A O 1
ATOM 716 N N . LEU A 1 99 ? 0.197 2.328 -3.178 1.00 84.88 99 LEU A N 1
ATOM 717 C CA . LEU A 1 99 ? 1.619 1.970 -3.197 1.00 84.88 99 LEU A CA 1
ATOM 718 C C . LEU A 1 99 ? 1.863 0.585 -3.809 1.00 84.88 99 LEU A C 1
ATOM 720 O O . LEU A 1 99 ? 2.779 0.425 -4.613 1.00 84.88 99 LEU A O 1
ATOM 724 N N . LEU A 1 100 ? 1.023 -0.401 -3.486 1.00 78.56 100 LEU A N 1
ATOM 725 C CA . LEU A 1 100 ? 1.138 -1.747 -4.050 1.00 78.56 100 LEU A CA 1
ATOM 726 C C . LEU A 1 100 ? 0.860 -1.753 -5.561 1.00 78.56 100 LEU A C 1
ATOM 728 O O . LEU A 1 100 ? 1.546 -2.439 -6.317 1.00 78.56 100 LEU A O 1
ATOM 732 N N . SER A 1 101 ? -0.110 -0.952 -6.014 1.00 80.38 101 SER A N 1
ATOM 733 C CA . SER A 1 101 ? -0.441 -0.815 -7.437 1.00 80.38 101 SER A CA 1
ATOM 734 C C . SER A 1 101 ? 0.637 -0.088 -8.249 1.00 80.38 101 SER A C 1
ATOM 736 O O . SER A 1 101 ? 0.807 -0.371 -9.434 1.00 80.38 101 SER A O 1
ATOM 738 N N . ALA A 1 102 ? 1.418 0.796 -7.620 1.00 78.31 102 ALA A N 1
ATOM 739 C CA . ALA A 1 102 ? 2.504 1.506 -8.289 1.00 78.31 102 ALA A CA 1
ATOM 740 C C . ALA A 1 102 ? 3.599 0.551 -8.799 1.00 78.31 102 ALA A C 1
ATOM 742 O O . ALA A 1 102 ? 4.147 0.771 -9.877 1.00 78.31 102 ALA A O 1
ATOM 743 N N . ASN A 1 103 ? 3.868 -0.550 -8.087 1.00 73.94 103 ASN A N 1
ATOM 744 C CA . ASN A 1 103 ? 4.877 -1.533 -8.497 1.00 73.94 103 ASN A CA 1
ATOM 745 C C . ASN A 1 103 ? 4.519 -2.240 -9.827 1.00 73.94 103 ASN A C 1
ATOM 747 O O . ASN A 1 103 ? 5.378 -2.477 -10.679 1.00 73.94 103 ASN A O 1
ATOM 751 N N . MET A 1 104 ? 3.227 -2.502 -10.062 1.00 70.56 104 MET A N 1
ATOM 752 C CA . MET A 1 104 ? 2.731 -3.052 -11.335 1.00 70.56 104 MET A CA 1
ATOM 753 C C . MET A 1 104 ? 2.974 -2.096 -12.513 1.00 70.56 104 MET A C 1
ATOM 755 O O . MET A 1 104 ? 3.347 -2.533 -13.600 1.00 70.56 104 MET A O 1
ATOM 759 N N . ILE A 1 105 ? 2.821 -0.786 -12.295 1.00 73.88 105 ILE A N 1
ATOM 760 C CA . ILE A 1 105 ? 3.055 0.238 -13.325 1.00 73.88 105 ILE A CA 1
ATOM 761 C C . ILE A 1 105 ? 4.544 0.322 -13.675 1.00 73.88 105 ILE A C 1
ATOM 763 O O . ILE A 1 105 ? 4.894 0.378 -14.853 1.00 73.88 105 ILE A O 1
ATOM 767 N N . VAL A 1 106 ? 5.426 0.291 -12.671 1.00 69.56 106 VAL A N 1
ATOM 768 C CA . VAL A 1 106 ? 6.882 0.295 -12.892 1.00 69.56 106 VAL A CA 1
ATOM 769 C C . VAL A 1 106 ? 7.305 -0.941 -13.682 1.00 69.56 106 VAL A C 1
ATOM 771 O O . VAL A 1 106 ? 8.045 -0.816 -14.653 1.00 69.56 106 VAL A O 1
ATOM 774 N N . SER A 1 107 ? 6.766 -2.114 -13.344 1.00 65.69 107 SER A N 1
ATOM 775 C CA . SER A 1 107 ? 7.041 -3.353 -14.084 1.00 65.69 107 SER A CA 1
ATOM 776 C C . SER A 1 107 ? 6.592 -3.267 -15.548 1.00 65.69 107 SER A C 1
ATOM 778 O O . SER A 1 107 ? 7.32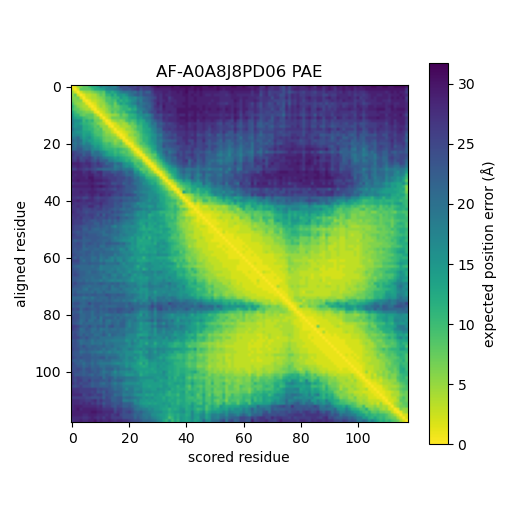3 -3.685 -16.445 1.00 65.69 107 SER A O 1
ATOM 780 N N . TYR A 1 108 ? 5.435 -2.655 -15.815 1.00 69.75 108 TYR A N 1
ATOM 781 C CA . TYR A 1 108 ? 4.949 -2.425 -17.177 1.00 69.75 108 TYR A CA 1
ATOM 782 C C . TYR A 1 108 ? 5.829 -1.439 -17.965 1.00 69.75 108 TYR A C 1
ATOM 784 O O . TYR A 1 108 ? 6.133 -1.678 -19.133 1.00 69.75 108 TYR A O 1
ATOM 792 N N . LEU A 1 109 ? 6.285 -0.354 -17.330 1.00 66.69 109 LEU A N 1
ATOM 793 C CA . LEU A 1 109 ? 7.198 0.616 -17.945 1.00 66.69 109 LEU A CA 1
ATOM 794 C C . LEU A 1 109 ? 8.564 -0.002 -18.253 1.00 66.69 109 LEU A C 1
ATOM 796 O O . LEU A 1 109 ? 9.092 0.214 -19.339 1.00 66.69 109 LEU A O 1
ATOM 800 N N . VAL A 1 110 ? 9.111 -0.809 -17.341 1.00 66.38 110 VAL A N 1
ATOM 801 C CA . VAL A 1 110 ? 10.362 -1.545 -17.573 1.00 66.38 110 VAL A CA 1
ATOM 802 C C . VAL A 1 110 ? 10.190 -2.577 -18.683 1.00 66.38 110 VAL A C 1
ATOM 804 O O . VAL A 1 110 ? 11.082 -2.710 -19.511 1.00 66.38 110 VAL A O 1
ATOM 807 N N . SER A 1 111 ? 9.042 -3.254 -18.767 1.00 64.44 111 SER A N 1
ATOM 808 C CA . SER A 1 111 ? 8.771 -4.210 -19.845 1.00 64.44 111 SER A CA 1
ATOM 809 C C . SER A 1 111 ? 8.624 -3.538 -21.213 1.00 64.44 111 SER A C 1
ATOM 811 O O . SER A 1 111 ? 9.109 -4.081 -22.201 1.00 64.44 111 SER A O 1
ATOM 813 N N . GLN A 1 112 ? 7.984 -2.367 -21.296 1.00 64.25 112 GLN A N 1
ATOM 814 C CA . GLN A 1 112 ? 7.888 -1.612 -22.552 1.00 64.25 112 GLN A CA 1
ATOM 815 C C . GLN A 1 112 ? 9.218 -0.981 -22.955 1.00 64.25 112 GLN A C 1
ATOM 817 O O . GLN A 1 112 ? 9.560 -0.959 -24.131 1.00 64.25 112 GLN A O 1
ATOM 822 N N . MET A 1 113 ? 9.982 -0.489 -21.983 1.00 60.91 113 MET A N 1
ATOM 823 C CA . MET A 1 113 ? 11.315 0.041 -22.225 1.00 60.91 113 MET A CA 1
ATOM 824 C C . MET A 1 113 ? 12.268 -1.087 -22.640 1.00 60.91 113 MET A C 1
ATOM 826 O O . MET A 1 113 ? 12.974 -0.940 -23.623 1.00 60.91 113 MET A O 1
ATOM 830 N N . GLY A 1 114 ? 12.209 -2.251 -21.991 1.00 57.81 114 GLY A N 1
ATOM 831 C CA . GLY A 1 114 ? 12.935 -3.456 -22.396 1.00 57.81 114 GLY A CA 1
ATOM 832 C C . GLY A 1 114 ? 12.560 -3.923 -23.802 1.00 57.81 114 GLY A C 1
ATOM 833 O O . GLY A 1 114 ? 13.448 -4.164 -24.604 1.00 57.81 114 GLY A O 1
ATOM 834 N N . GLY A 1 115 ? 11.269 -3.953 -24.144 1.00 59.69 115 GLY A N 1
ATOM 835 C CA . GLY A 1 115 ? 10.805 -4.302 -25.492 1.00 59.69 115 GLY A CA 1
ATOM 836 C C . GLY A 1 115 ? 11.098 -3.257 -26.578 1.00 59.69 115 GLY A C 1
ATOM 837 O O . GLY A 1 115 ? 11.003 -3.585 -27.751 1.00 59.69 115 GLY A O 1
ATOM 838 N N . ALA A 1 116 ? 11.438 -2.017 -26.211 1.00 54.34 116 ALA A N 1
ATOM 839 C CA . ALA A 1 116 ? 11.853 -0.964 -27.144 1.00 54.34 116 ALA A CA 1
ATOM 840 C C . ALA A 1 116 ? 13.383 -0.858 -27.301 1.00 54.34 116 ALA A C 1
ATOM 842 O O . ALA A 1 116 ? 13.856 -0.225 -28.243 1.00 54.34 116 ALA A O 1
ATOM 843 N N . ILE A 1 117 ? 14.155 -1.431 -26.367 1.00 50.47 117 ILE A N 1
ATOM 844 C CA . ILE A 1 117 ? 15.630 -1.486 -26.403 1.00 50.47 117 ILE A CA 1
ATOM 845 C C . ILE A 1 117 ? 16.109 -2.816 -27.033 1.00 50.47 117 ILE A C 1
ATOM 847 O O . ILE A 1 117 ? 17.308 -3.082 -27.108 1.00 50.47 117 ILE A O 1
ATOM 851 N N . CYS A 1 118 ? 15.179 -3.651 -27.498 1.00 47.28 118 CYS A N 1
ATOM 852 C CA . CYS A 1 118 ? 15.420 -4.912 -28.195 1.00 47.28 118 CYS A CA 1
ATOM 853 C C . CYS A 1 118 ? 14.862 -4.853 -29.616 1.00 47.28 118 CYS A C 1
ATOM 855 O O . CYS A 1 118 ? 13.803 -4.212 -29.802 1.00 47.28 118 CYS A O 1
#

Sequence (118 aa):
MSSKIVRRVATLSPALASVLLIVQPVAAAHSSLDCTPPDSLSPLINLLHSLGELAFLAGVSIGTIGFLTAGIFLMLPGEDWTRRGKGVAKNVFIGVVLLLSANMIVSYLVSQMGGAIC